Protein AF-A0A136KGJ5-F1 (afdb_monomer_lite)

Structure (mmCIF, N/CA/C/O backbone):
data_AF-A0A136KGJ5-F1
#
_entry.id   AF-A0A136KGJ5-F1
#
loop_
_atom_site.group_PDB
_atom_site.id
_atom_site.type_symbol
_atom_site.label_atom_id
_atom_site.label_alt_id
_atom_site.label_comp_id
_atom_site.label_asym_id
_atom_site.label_entity_id
_atom_site.label_seq_id
_atom_site.pdbx_PDB_ins_code
_atom_site.Cartn_x
_atom_site.Cartn_y
_atom_site.Cartn_z
_atom_site.occupancy
_atom_site.B_iso_or_equiv
_atom_site.auth_seq_id
_atom_site.auth_comp_id
_atom_site.auth_asym_id
_atom_site.auth_atom_id
_atom_site.pdbx_PDB_model_num
ATOM 1 N N . MET A 1 1 ? 16.996 6.791 -76.474 1.00 52.16 1 MET A N 1
ATOM 2 C CA . MET A 1 1 ? 16.971 6.514 -75.017 1.00 5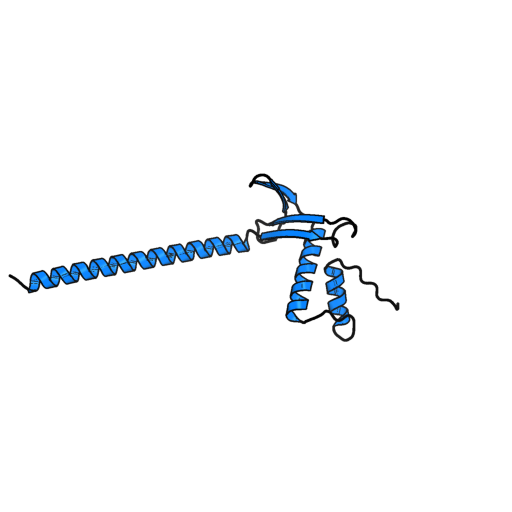2.16 1 MET A CA 1
ATOM 3 C C . MET A 1 1 ? 15.937 5.432 -74.742 1.00 52.16 1 MET A C 1
ATOM 5 O O . MET A 1 1 ? 14.771 5.644 -75.046 1.00 52.16 1 MET A O 1
ATOM 9 N N . ASN A 1 2 ? 16.356 4.265 -74.242 1.00 53.81 2 ASN A N 1
ATOM 10 C CA . ASN A 1 2 ? 15.471 3.115 -74.016 1.00 53.81 2 ASN A CA 1
ATOM 11 C C . ASN A 1 2 ? 14.586 3.347 -72.781 1.00 53.81 2 ASN A C 1
ATOM 13 O O . ASN A 1 2 ? 14.983 3.049 -71.654 1.00 53.81 2 ASN A O 1
ATOM 17 N N . GLN A 1 3 ? 13.381 3.881 -72.996 1.00 57.44 3 GLN A N 1
ATOM 18 C CA . GLN A 1 3 ? 12.414 4.195 -71.935 1.00 57.44 3 GLN A CA 1
ATOM 19 C C . GLN A 1 3 ? 12.082 2.978 -71.047 1.00 57.44 3 GLN A C 1
ATOM 21 O O . GLN A 1 3 ? 11.878 3.133 -69.845 1.00 57.44 3 GLN A O 1
ATOM 26 N N . GLY A 1 4 ? 12.136 1.755 -71.591 1.00 57.19 4 GLY A N 1
ATOM 27 C CA . GLY A 1 4 ? 11.918 0.520 -70.827 1.00 57.19 4 GLY A CA 1
ATOM 28 C C . GLY A 1 4 ? 13.009 0.184 -69.799 1.00 57.19 4 GLY A C 1
ATOM 29 O O . GLY A 1 4 ? 12.727 -0.501 -68.818 1.00 57.19 4 GLY A O 1
ATOM 30 N N . LEU A 1 5 ? 14.240 0.674 -69.980 1.00 61.28 5 LEU A N 1
ATOM 31 C CA . LEU A 1 5 ? 15.351 0.421 -69.051 1.00 61.28 5 LEU A CA 1
ATOM 32 C C . LEU A 1 5 ? 15.316 1.399 -67.865 1.00 61.28 5 LEU A C 1
ATOM 34 O O . LEU A 1 5 ? 15.566 1.008 -66.727 1.00 61.28 5 LEU A O 1
ATOM 38 N N . VAL A 1 6 ? 14.900 2.643 -68.126 1.00 64.06 6 VAL A N 1
ATOM 39 C CA . VAL A 1 6 ? 14.666 3.675 -67.103 1.00 64.06 6 VAL A CA 1
ATOM 40 C C . VAL A 1 6 ? 13.493 3.289 -66.199 1.00 64.06 6 VAL A C 1
ATOM 42 O O . VAL A 1 6 ? 13.606 3.374 -64.978 1.00 64.06 6 VAL A O 1
ATOM 45 N N . LEU A 1 7 ? 12.397 2.781 -66.777 1.00 69.44 7 LEU A N 1
ATOM 46 C CA . LEU A 1 7 ? 11.211 2.383 -66.014 1.00 69.44 7 LEU A CA 1
ATOM 47 C C . LEU A 1 7 ? 11.510 1.225 -65.047 1.00 69.44 7 LEU A C 1
ATOM 49 O O . LEU A 1 7 ? 11.147 1.298 -63.878 1.00 69.44 7 LEU A O 1
ATOM 53 N N . ARG A 1 8 ? 12.248 0.200 -65.501 1.00 66.81 8 ARG A N 1
ATOM 54 C CA . ARG A 1 8 ? 12.656 -0.940 -64.657 1.00 66.81 8 ARG A CA 1
ATOM 55 C C . ARG A 1 8 ? 13.591 -0.526 -63.517 1.00 66.81 8 ARG A C 1
ATOM 57 O O . ARG A 1 8 ? 13.451 -1.041 -62.411 1.00 66.81 8 ARG A O 1
ATOM 64 N N . GLY A 1 9 ? 14.503 0.418 -63.766 1.00 68.31 9 GLY A N 1
ATOM 65 C CA . GLY A 1 9 ? 15.379 0.972 -62.729 1.00 68.31 9 GLY A CA 1
ATOM 66 C C . GLY A 1 9 ? 14.599 1.693 -61.627 1.00 68.31 9 GLY A C 1
ATOM 67 O O . GLY A 1 9 ? 14.832 1.449 -60.444 1.00 68.31 9 GLY A O 1
ATOM 68 N N . ILE A 1 10 ? 13.609 2.508 -62.004 1.00 73.12 10 ILE A N 1
ATOM 69 C CA . ILE A 1 10 ? 12.748 3.227 -61.052 1.00 73.12 10 ILE A CA 1
ATOM 70 C C . ILE A 1 10 ? 11.915 2.247 -60.210 1.00 73.12 10 ILE A C 1
ATOM 72 O O . ILE A 1 10 ? 11.808 2.424 -58.997 1.00 73.12 10 ILE A O 1
ATOM 76 N N . THR A 1 11 ? 11.374 1.180 -60.809 1.00 73.38 11 THR A N 1
ATOM 77 C CA . THR A 1 11 ? 10.595 0.171 -60.069 1.00 73.38 11 THR A CA 1
ATOM 78 C C . THR A 1 11 ? 11.443 -0.576 -59.037 1.00 73.38 11 THR A C 1
ATOM 80 O O . THR A 1 11 ? 10.986 -0.791 -57.915 1.00 73.38 11 THR A O 1
ATOM 83 N N . PHE A 1 12 ? 12.688 -0.932 -59.372 1.00 76.31 12 PHE A N 1
ATOM 84 C CA . PHE A 1 12 ? 13.604 -1.584 -58.430 1.00 76.31 12 PHE A CA 1
ATOM 85 C C . PHE A 1 12 ? 13.967 -0.682 -57.247 1.00 76.31 12 PHE A C 1
ATOM 87 O O . PHE A 1 12 ? 13.982 -1.147 -56.108 1.00 76.31 12 PHE A O 1
ATOM 94 N N . ILE A 1 13 ? 14.204 0.609 -57.497 1.00 74.00 13 ILE A N 1
ATOM 95 C CA . ILE A 1 13 ? 14.483 1.585 -56.436 1.00 74.00 13 ILE A CA 1
ATOM 96 C C . ILE A 1 13 ? 13.258 1.743 -55.526 1.00 74.00 13 ILE A C 1
ATOM 98 O O . ILE A 1 13 ? 13.397 1.696 -54.306 1.00 74.00 13 ILE A 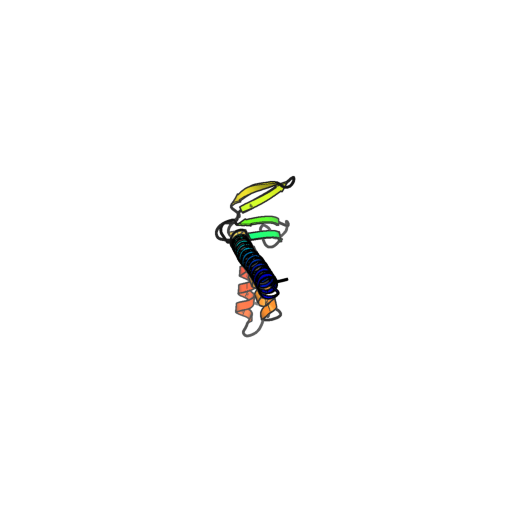O 1
ATOM 102 N N . ALA A 1 14 ? 12.053 1.850 -56.093 1.00 74.00 14 ALA A N 1
ATOM 103 C CA . ALA A 1 14 ? 10.818 1.945 -55.314 1.00 74.00 14 ALA A CA 1
ATOM 104 C C . ALA A 1 14 ? 10.578 0.700 -54.436 1.00 74.00 14 ALA A C 1
ATOM 106 O O . ALA A 1 14 ? 10.225 0.830 -53.264 1.00 74.00 14 ALA A O 1
ATOM 107 N N . LEU A 1 15 ? 10.836 -0.501 -54.966 1.00 77.38 15 LEU A N 1
ATOM 108 C CA . LEU A 1 15 ? 10.767 -1.760 -54.214 1.00 77.38 15 LEU A CA 1
ATOM 109 C C . LEU A 1 15 ? 11.806 -1.828 -53.088 1.00 77.38 15 LEU A C 1
ATOM 111 O O . LEU A 1 15 ? 11.473 -2.240 -51.978 1.00 77.38 15 LEU A O 1
ATOM 115 N N . ALA A 1 16 ? 13.041 -1.393 -53.343 1.00 76.00 16 ALA A N 1
ATOM 116 C CA . ALA A 1 16 ? 14.093 -1.358 -52.329 1.00 76.00 16 ALA A CA 1
ATOM 117 C C . ALA A 1 16 ? 13.756 -0.385 -51.187 1.00 76.00 16 ALA A C 1
ATOM 119 O O . ALA A 1 16 ? 13.938 -0.728 -50.018 1.00 76.00 16 ALA A O 1
ATOM 120 N N . VAL A 1 17 ? 13.202 0.790 -51.509 1.00 75.25 17 VAL A N 1
ATOM 121 C CA . VAL A 1 17 ? 12.740 1.772 -50.514 1.00 75.25 17 VAL A CA 1
ATOM 122 C C . VAL A 1 17 ? 11.574 1.213 -49.699 1.00 75.25 17 VAL A C 1
ATOM 124 O O . VAL A 1 17 ? 11.619 1.261 -48.472 1.00 75.25 17 VAL A O 1
ATOM 127 N N . ALA A 1 18 ? 10.563 0.621 -50.342 1.00 71.56 18 ALA A N 1
ATOM 128 C CA . ALA A 1 18 ? 9.427 0.016 -49.643 1.00 71.56 18 ALA A CA 1
ATOM 129 C C . ALA A 1 18 ? 9.864 -1.134 -48.719 1.00 71.56 18 ALA A C 1
ATOM 131 O O . ALA A 1 18 ? 9.414 -1.217 -47.575 1.00 71.56 18 ALA A O 1
ATOM 132 N N . PHE A 1 19 ? 10.788 -1.984 -49.177 1.00 79.38 19 PHE A N 1
ATOM 133 C CA . PHE A 1 19 ? 11.353 -3.063 -48.369 1.00 79.38 19 PHE A CA 1
ATOM 134 C C . PHE A 1 19 ? 12.149 -2.528 -47.172 1.00 79.38 19 PHE A C 1
ATOM 136 O O . PHE A 1 19 ? 12.001 -3.028 -46.057 1.00 79.38 19 PHE A O 1
ATOM 143 N N . PHE A 1 20 ? 12.958 -1.485 -47.372 1.00 75.62 20 PHE A N 1
ATOM 144 C CA . PHE A 1 20 ? 13.725 -0.849 -46.301 1.00 75.62 20 PHE A CA 1
ATOM 145 C C . PHE A 1 20 ? 12.815 -0.212 -45.241 1.00 75.62 20 PHE A C 1
ATOM 147 O O . PHE A 1 20 ? 12.988 -0.479 -44.051 1.00 75.62 20 PHE A O 1
ATOM 154 N N . VAL A 1 21 ? 11.800 0.550 -45.662 1.00 71.81 21 VAL A N 1
ATOM 155 C CA . VAL A 1 21 ? 10.811 1.170 -44.763 1.00 71.81 21 VAL A CA 1
ATOM 156 C C . VAL A 1 21 ? 10.015 0.106 -44.004 1.00 71.81 21 VAL A C 1
ATOM 158 O O . VAL A 1 21 ? 9.880 0.205 -42.785 1.00 71.81 21 VAL A O 1
ATOM 161 N N . GLY A 1 22 ? 9.556 -0.950 -44.685 1.00 66.00 22 GLY A N 1
ATOM 162 C CA . GLY A 1 22 ? 8.840 -2.062 -44.053 1.00 66.00 22 GLY A CA 1
ATOM 163 C C . GLY A 1 22 ? 9.696 -2.815 -43.030 1.00 66.00 22 GLY A C 1
ATOM 164 O O . GLY A 1 22 ? 9.237 -3.142 -41.934 1.00 66.00 22 GLY A O 1
ATOM 165 N N . ARG A 1 23 ? 10.980 -3.038 -43.332 1.00 67.00 23 ARG A N 1
ATOM 166 C CA . ARG A 1 23 ? 11.916 -3.654 -42.383 1.00 67.00 23 ARG A CA 1
ATOM 167 C C . ARG A 1 23 ? 12.147 -2.752 -41.168 1.00 67.00 23 ARG A C 1
ATOM 169 O O . ARG A 1 23 ? 12.122 -3.238 -40.039 1.00 67.00 23 ARG A O 1
ATOM 176 N N . GLN A 1 24 ? 12.315 -1.448 -41.380 1.00 62.16 24 GLN A N 1
ATOM 177 C CA . GLN A 1 24 ? 12.497 -0.468 -40.309 1.00 62.16 24 GLN A CA 1
ATOM 178 C C . GLN A 1 24 ? 11.257 -0.362 -39.404 1.00 62.16 24 GLN A C 1
ATOM 180 O O . GLN A 1 24 ? 11.403 -0.287 -38.184 1.00 62.16 24 GLN A O 1
ATOM 185 N N . SER A 1 25 ? 10.041 -0.420 -39.959 1.00 60.31 25 SER A N 1
ATOM 186 C CA . SER A 1 25 ? 8.808 -0.419 -39.161 1.00 60.31 25 SER A CA 1
ATOM 187 C C . SER A 1 25 ? 8.651 -1.688 -38.324 1.00 60.31 25 SER A C 1
ATOM 189 O O . SER A 1 25 ? 8.239 -1.610 -37.168 1.00 60.31 25 SER A O 1
ATOM 191 N N . VAL A 1 26 ? 9.027 -2.852 -38.867 1.00 61.84 26 VAL A N 1
ATOM 192 C CA . VAL A 1 26 ? 8.999 -4.117 -38.119 1.00 61.84 26 VAL A CA 1
ATOM 193 C C . VAL A 1 26 ? 9.999 -4.082 -36.963 1.00 61.84 26 VAL A C 1
ATOM 195 O O . VAL A 1 26 ? 9.612 -4.397 -35.839 1.00 61.84 26 VAL A O 1
ATOM 198 N N . PHE A 1 27 ? 11.237 -3.628 -37.189 1.00 58.62 27 PHE A N 1
ATOM 199 C CA . PHE A 1 27 ? 12.226 -3.482 -36.113 1.00 58.62 27 PHE A CA 1
ATOM 200 C C . PHE A 1 27 ? 11.745 -2.548 -35.000 1.00 58.62 27 PHE A C 1
ATOM 202 O O . PHE A 1 27 ? 11.731 -2.963 -33.843 1.00 58.62 27 PHE A O 1
ATOM 209 N N . ARG A 1 28 ? 11.230 -1.359 -35.348 1.00 58.97 28 ARG A N 1
ATOM 210 C CA . ARG A 1 28 ? 10.652 -0.428 -34.362 1.00 58.97 28 ARG A CA 1
ATOM 211 C C . ARG A 1 28 ? 9.490 -1.044 -33.581 1.00 58.97 28 ARG A C 1
ATOM 213 O O . ARG A 1 28 ? 9.369 -0.817 -32.385 1.00 58.97 28 ARG A O 1
ATOM 220 N N . SER A 1 29 ? 8.643 -1.847 -34.229 1.00 61.91 29 SER A N 1
ATOM 221 C CA . SER A 1 29 ? 7.527 -2.518 -33.549 1.00 61.91 29 SER A CA 1
ATOM 222 C C . SER A 1 29 ? 7.982 -3.616 -32.578 1.00 61.91 29 SER A C 1
ATOM 224 O O . SER A 1 29 ? 7.344 -3.832 -31.549 1.00 61.91 29 SER A O 1
ATOM 226 N N . ILE A 1 30 ? 9.085 -4.307 -32.887 1.00 62.88 30 ILE A N 1
ATOM 227 C CA . ILE A 1 30 ? 9.672 -5.345 -32.029 1.00 62.88 30 ILE A CA 1
ATOM 228 C C . ILE A 1 30 ? 10.373 -4.706 -30.828 1.00 62.88 30 ILE A C 1
ATOM 230 O O . ILE A 1 30 ? 10.204 -5.194 -29.713 1.00 62.88 30 ILE A O 1
ATOM 234 N N . GLU A 1 31 ? 11.120 -3.623 -31.043 1.00 59.12 31 GLU A N 1
ATOM 235 C CA . GLU A 1 31 ? 11.740 -2.827 -29.975 1.00 59.12 31 GLU A CA 1
ATOM 236 C C . GLU A 1 31 ? 10.675 -2.268 -29.031 1.00 59.12 31 GLU A C 1
ATOM 238 O O . GLU A 1 31 ? 10.700 -2.576 -27.846 1.00 59.12 31 GLU A O 1
ATOM 243 N N . TYR A 1 32 ? 9.641 -1.612 -29.566 1.00 61.72 32 TYR A N 1
ATOM 244 C CA . TYR A 1 32 ? 8.533 -1.090 -28.764 1.00 61.72 32 TYR A CA 1
ATOM 245 C C . TYR A 1 32 ? 7.841 -2.168 -27.912 1.00 61.72 32 TYR A C 1
ATOM 247 O O . TYR A 1 32 ? 7.556 -1.955 -26.735 1.00 61.72 32 TYR A O 1
ATOM 255 N N . LYS A 1 33 ? 7.595 -3.361 -28.474 1.00 64.25 33 LYS A N 1
ATOM 256 C CA . LYS A 1 33 ? 7.004 -4.486 -27.727 1.00 64.25 33 LYS A CA 1
ATOM 257 C C . LYS A 1 33 ? 7.946 -5.055 -26.664 1.00 64.25 33 LYS A C 1
ATOM 259 O O . LYS A 1 33 ? 7.473 -5.504 -25.622 1.00 64.25 33 LYS A O 1
ATOM 264 N N . ARG A 1 34 ? 9.258 -5.077 -26.915 1.00 58.22 34 ARG A N 1
ATOM 265 C CA . ARG A 1 34 ? 10.262 -5.491 -25.923 1.00 58.22 34 ARG A CA 1
ATOM 266 C C . ARG A 1 34 ? 10.345 -4.494 -24.777 1.00 58.22 34 ARG A C 1
ATOM 268 O O . ARG A 1 34 ? 10.346 -4.923 -23.629 1.00 58.22 34 ARG A O 1
ATOM 275 N N . ASP A 1 35 ? 10.336 -3.205 -25.082 1.00 68.75 35 ASP A N 1
ATOM 276 C CA . ASP A 1 35 ? 10.370 -2.140 -24.083 1.00 68.75 35 ASP A CA 1
ATOM 277 C C . ASP A 1 35 ? 9.103 -2.154 -23.229 1.00 68.75 35 ASP A C 1
ATOM 279 O O . ASP A 1 35 ? 9.191 -2.118 -22.004 1.00 68.75 35 ASP A O 1
ATOM 283 N N . GLN A 1 36 ? 7.930 -2.340 -23.844 1.00 66.69 36 GLN A N 1
ATOM 284 C CA . GLN A 1 36 ? 6.687 -2.548 -23.099 1.00 66.69 36 GLN A CA 1
ATOM 285 C C . GLN A 1 36 ? 6.754 -3.774 -22.192 1.00 66.69 36 GLN A C 1
ATOM 287 O O . GLN A 1 36 ? 6.388 -3.679 -21.028 1.00 66.69 36 GLN A O 1
ATOM 292 N N . ARG A 1 37 ? 7.248 -4.915 -22.684 1.00 64.31 37 ARG A N 1
ATOM 293 C CA . ARG A 1 37 ? 7.354 -6.132 -21.868 1.00 64.31 37 ARG A CA 1
ATOM 294 C C . ARG A 1 37 ? 8.311 -5.950 -20.688 1.00 64.31 37 ARG A C 1
ATOM 296 O O . ARG A 1 37 ? 8.019 -6.438 -19.603 1.00 64.31 37 ARG A O 1
ATOM 303 N N . SER A 1 38 ? 9.418 -5.240 -20.894 1.00 67.75 38 SER A N 1
ATOM 304 C CA . SER A 1 38 ? 10.377 -4.902 -19.838 1.00 67.75 38 SER A CA 1
ATOM 305 C C . SER A 1 38 ? 9.777 -3.940 -18.813 1.00 67.75 38 SER A C 1
ATOM 307 O O . SER A 1 38 ? 9.986 -4.132 -17.621 1.00 67.75 38 SER A O 1
ATOM 309 N N . LEU A 1 39 ? 8.985 -2.956 -19.249 1.00 70.38 39 LEU A N 1
ATOM 310 C CA . LEU A 1 39 ? 8.263 -2.039 -18.363 1.00 70.38 39 LEU A CA 1
ATOM 311 C C . LEU A 1 39 ? 7.163 -2.748 -17.572 1.00 70.38 39 LEU A C 1
ATOM 313 O O . LEU A 1 39 ? 7.029 -2.508 -16.379 1.00 70.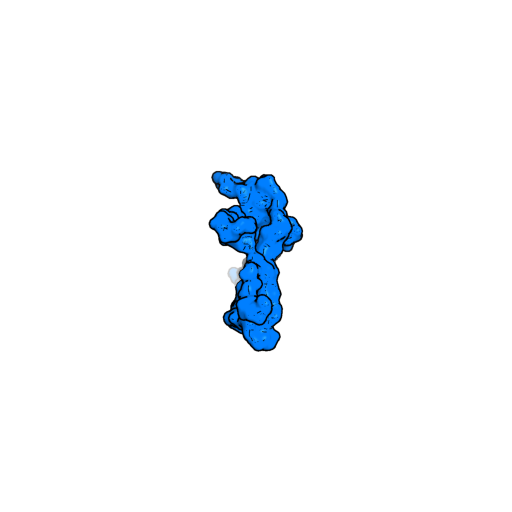38 39 LEU A O 1
ATOM 317 N N . THR A 1 40 ? 6.401 -3.640 -18.205 1.00 71.62 40 THR A N 1
ATOM 318 C CA . THR A 1 40 ? 5.406 -4.473 -17.521 1.00 71.62 40 THR A CA 1
ATOM 319 C C . THR A 1 40 ? 6.080 -5.356 -16.481 1.00 71.62 40 THR A C 1
ATOM 321 O O . THR A 1 40 ? 5.685 -5.321 -15.325 1.00 71.62 40 THR A O 1
ATOM 324 N N . TYR A 1 41 ? 7.155 -6.058 -16.850 1.00 70.56 41 TYR A N 1
ATOM 325 C CA . TYR A 1 41 ? 7.928 -6.865 -15.907 1.00 70.56 41 TYR A CA 1
ATOM 326 C C . TYR A 1 41 ? 8.474 -6.021 -14.750 1.00 70.56 41 TYR A C 1
ATOM 328 O O . TYR A 1 41 ? 8.378 -6.431 -13.597 1.00 70.56 41 TYR A O 1
ATOM 336 N N . TYR A 1 42 ? 9.005 -4.830 -15.037 1.00 71.56 42 TYR A N 1
ATOM 337 C CA . TYR A 1 42 ? 9.499 -3.920 -14.011 1.00 71.56 42 TYR A CA 1
ATOM 338 C C . TYR A 1 42 ? 8.378 -3.477 -13.066 1.00 71.56 42 TYR A C 1
ATOM 340 O O . TYR A 1 42 ? 8.532 -3.592 -11.859 1.00 71.56 42 TYR A O 1
ATOM 348 N N . ASN A 1 43 ? 7.231 -3.059 -13.597 1.00 72.81 43 ASN A N 1
ATOM 349 C CA . ASN A 1 43 ? 6.089 -2.612 -12.798 1.00 72.81 43 ASN A CA 1
ATOM 350 C C . ASN A 1 43 ? 5.430 -3.744 -11.999 1.00 72.81 43 ASN A C 1
ATOM 352 O O . ASN A 1 43 ? 4.872 -3.493 -10.938 1.00 72.81 43 ASN A O 1
ATOM 356 N N . GLU A 1 44 ? 5.469 -4.976 -12.504 1.00 78.62 44 GLU A N 1
ATOM 357 C CA . GLU A 1 44 ? 4.927 -6.148 -11.811 1.00 78.62 44 GLU A CA 1
ATOM 358 C C . GLU A 1 44 ? 5.887 -6.684 -10.743 1.00 78.62 44 GLU A C 1
ATOM 360 O O . GLU A 1 44 ? 5.440 -7.255 -9.754 1.00 78.62 44 GLU A O 1
ATOM 365 N N . THR A 1 45 ? 7.197 -6.501 -10.926 1.00 80.50 45 THR A N 1
ATOM 366 C CA . THR A 1 45 ? 8.228 -7.081 -10.051 1.00 80.50 45 THR A CA 1
ATOM 367 C C . THR A 1 45 ? 8.716 -6.092 -8.996 1.00 80.50 45 THR A C 1
ATOM 369 O O . THR A 1 45 ? 8.921 -6.474 -7.845 1.00 80.50 45 THR A O 1
ATOM 372 N N . PHE A 1 46 ? 8.889 -4.824 -9.377 1.00 86.00 46 PHE A N 1
ATOM 373 C CA . PHE A 1 46 ? 9.390 -3.757 -8.519 1.00 86.00 46 PHE A CA 1
ATOM 374 C C . PHE A 1 46 ? 8.235 -2.892 -8.027 1.00 86.00 46 PHE A C 1
ATOM 376 O O . PHE A 1 46 ? 7.763 -1.988 -8.717 1.00 86.00 46 PHE A O 1
ATOM 383 N N . LEU A 1 47 ? 7.790 -3.168 -6.804 1.00 90.19 47 LEU A N 1
ATOM 384 C CA . LEU A 1 47 ? 6.715 -2.424 -6.157 1.00 90.19 47 LEU A CA 1
ATOM 385 C C . LEU A 1 47 ? 7.291 -1.477 -5.105 1.00 90.19 47 LEU A C 1
ATOM 387 O O . LEU A 1 47 ? 8.212 -1.831 -4.372 1.00 90.19 47 LEU A O 1
ATOM 391 N N . ARG A 1 48 ? 6.712 -0.278 -4.999 1.00 90.69 48 ARG A N 1
ATOM 392 C CA . ARG A 1 48 ? 7.082 0.735 -4.002 1.00 90.69 48 ARG A CA 1
ATOM 393 C C . ARG A 1 48 ? 5.848 1.179 -3.224 1.00 90.69 48 ARG A C 1
ATOM 395 O O . ARG A 1 48 ? 4.820 1.495 -3.817 1.00 90.69 48 ARG A O 1
ATOM 402 N N . LYS A 1 49 ? 5.975 1.263 -1.901 1.00 91.25 49 LYS A N 1
ATOM 403 C CA . LYS A 1 49 ? 5.012 1.894 -0.989 1.00 91.25 49 LYS A CA 1
ATOM 404 C C . LYS A 1 49 ? 5.760 2.910 -0.140 1.00 91.25 49 LYS A C 1
ATOM 406 O O . LYS A 1 49 ? 6.748 2.568 0.496 1.00 91.25 49 LYS A O 1
ATOM 411 N N . GLN A 1 50 ? 5.308 4.154 -0.119 1.00 92.12 50 GLN A N 1
ATOM 412 C CA . GLN A 1 50 ? 5.931 5.191 0.698 1.00 92.12 50 GLN A CA 1
ATOM 413 C C . GLN A 1 50 ? 4.881 6.100 1.308 1.00 92.12 50 GLN A C 1
ATOM 415 O O . GLN A 1 50 ? 3.857 6.371 0.678 1.00 92.12 50 GLN A O 1
ATOM 420 N N . GLY A 1 51 ? 5.154 6.596 2.506 1.00 92.25 51 GLY A N 1
ATOM 421 C CA . GLY A 1 51 ? 4.268 7.536 3.164 1.00 92.25 51 GLY A CA 1
ATOM 422 C C . GLY A 1 51 ? 4.455 7.565 4.667 1.00 92.25 51 GLY A C 1
ATOM 423 O O . GLY A 1 51 ? 5.492 7.182 5.206 1.00 92.25 51 GLY A O 1
ATOM 424 N N . VAL A 1 52 ? 3.410 8.044 5.330 1.00 91.56 52 VAL A N 1
ATOM 425 C CA . VAL A 1 52 ? 3.353 8.201 6.779 1.00 91.56 52 VAL A CA 1
ATOM 426 C C . VAL A 1 52 ? 2.044 7.606 7.272 1.00 91.56 52 VAL A C 1
ATOM 428 O O . VAL A 1 52 ? 1.005 7.802 6.642 1.00 91.56 52 VAL A O 1
ATOM 431 N N . THR A 1 53 ? 2.070 6.872 8.381 1.00 89.75 53 THR A N 1
ATOM 432 C CA . THR A 1 53 ? 0.856 6.325 8.998 1.00 89.75 53 THR A CA 1
ATOM 433 C C . THR A 1 53 ? 0.898 6.421 10.518 1.00 89.75 53 THR A C 1
ATOM 435 O O . THR A 1 53 ? 1.949 6.260 11.128 1.00 89.75 53 THR A O 1
ATOM 438 N N . LEU A 1 54 ? -0.259 6.672 11.132 1.00 90.12 54 LEU A N 1
ATOM 439 C CA . LEU A 1 54 ? -0.478 6.532 12.578 1.00 90.12 54 LEU A CA 1
ATOM 440 C C . LEU A 1 54 ? -1.125 5.187 12.934 1.00 90.12 54 LEU A C 1
ATOM 442 O O .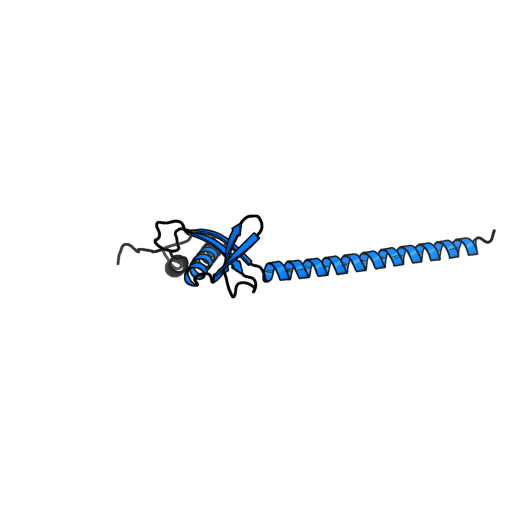 LEU A 1 54 ? -1.215 4.840 14.102 1.00 90.12 54 LEU A O 1
ATOM 446 N N . LEU A 1 55 ? -1.585 4.420 11.942 1.00 88.19 55 LEU A N 1
ATOM 447 C CA . LEU A 1 55 ? -2.290 3.150 12.158 1.00 88.19 55 LEU A CA 1
ATOM 448 C C . LEU A 1 55 ? -1.341 1.998 12.523 1.00 88.19 55 LEU A C 1
ATOM 450 O O . LEU A 1 55 ? -1.783 0.901 12.852 1.00 88.19 55 LEU A O 1
ATOM 454 N N . TYR A 1 56 ? -0.034 2.248 12.468 1.00 88.12 56 TYR A N 1
ATOM 455 C CA . TYR A 1 56 ? 1.011 1.304 12.822 1.00 88.12 56 TYR A CA 1
ATOM 456 C C . TYR A 1 56 ? 1.810 1.824 14.024 1.00 88.12 56 TYR A C 1
ATOM 458 O O . TYR A 1 56 ? 2.124 3.009 14.098 1.00 88.12 56 TYR A O 1
ATOM 466 N N . GLY A 1 57 ? 2.156 0.933 14.958 1.00 84.81 57 GLY A N 1
ATOM 467 C CA . GLY A 1 57 ? 2.869 1.289 16.186 1.00 84.81 57 GLY A CA 1
ATOM 468 C C . GLY A 1 57 ? 1.938 1.661 17.344 1.00 84.81 57 GLY A C 1
ATOM 469 O O . GLY A 1 57 ? 1.037 0.897 17.687 1.00 84.81 57 GLY A O 1
ATOM 470 N N . ASP A 1 58 ? 2.198 2.801 17.985 1.00 85.38 58 ASP A N 1
ATOM 471 C CA . ASP A 1 58 ? 1.544 3.246 19.228 1.00 85.38 58 ASP A CA 1
ATOM 472 C C . ASP A 1 58 ? 0.287 4.112 19.009 1.00 85.38 58 ASP A C 1
ATOM 474 O O . ASP A 1 58 ? -0.344 4.542 19.979 1.00 85.38 58 ASP A O 1
ATOM 478 N N . GLY A 1 59 ? -0.072 4.398 17.754 1.00 84.38 59 GLY A N 1
ATOM 479 C CA . GLY A 1 59 ? -1.203 5.264 17.412 1.00 84.38 59 GLY A CA 1
ATOM 480 C C . GLY A 1 59 ? -0.971 6.758 17.661 1.00 84.38 59 GLY A C 1
ATOM 481 O O . GLY A 1 59 ? -1.886 7.554 17.456 1.00 84.38 59 GLY A O 1
ATOM 482 N N . LYS A 1 60 ? 0.216 7.156 18.133 1.00 87.88 60 LYS A N 1
ATOM 483 C CA . LYS A 1 60 ? 0.541 8.529 18.560 1.00 87.88 60 LYS A CA 1
ATOM 484 C C . LYS A 1 60 ? 1.720 9.111 17.794 1.00 87.88 60 LYS A C 1
ATOM 486 O O . LYS A 1 60 ? 1.730 10.305 17.504 1.00 87.88 60 LYS A O 1
ATOM 491 N N . THR A 1 61 ? 2.696 8.275 17.472 1.00 90.88 61 THR A N 1
ATOM 492 C CA . THR A 1 61 ? 3.913 8.644 16.764 1.00 90.88 61 THR A CA 1
ATOM 493 C C . THR A 1 61 ? 3.767 8.272 15.289 1.00 90.88 61 THR A C 1
ATOM 495 O O . THR A 1 61 ? 3.603 7.090 14.984 1.00 90.88 61 THR A O 1
ATOM 498 N N . PRO A 1 62 ? 3.823 9.238 14.351 1.00 91.69 62 PRO A N 1
ATOM 499 C CA . PRO A 1 62 ? 3.756 8.920 12.932 1.00 91.69 62 PRO A CA 1
ATOM 500 C C . PRO A 1 62 ? 4.913 8.010 12.512 1.00 91.69 62 PRO A C 1
ATOM 502 O O . PRO A 1 62 ? 6.080 8.317 12.759 1.00 91.69 62 PRO A O 1
ATOM 505 N N . TYR A 1 63 ? 4.587 6.910 11.842 1.00 91.50 63 TYR A N 1
ATOM 506 C CA . TYR A 1 63 ? 5.561 6.012 11.245 1.00 91.50 63 TYR A CA 1
ATOM 507 C C . TYR A 1 63 ? 5.799 6.399 9.788 1.00 91.50 63 TYR A C 1
ATOM 509 O O . TYR A 1 63 ? 4.912 6.237 8.947 1.00 91.50 63 TYR A O 1
ATOM 517 N N . ASN A 1 64 ? 6.995 6.906 9.492 1.00 92.50 64 ASN A N 1
ATOM 518 C CA . ASN A 1 64 ? 7.443 7.143 8.123 1.00 92.50 64 ASN A CA 1
ATOM 519 C C . ASN A 1 64 ? 7.958 5.826 7.542 1.00 92.50 64 ASN A C 1
ATOM 521 O O . ASN A 1 64 ? 8.858 5.215 8.116 1.00 92.50 64 ASN A O 1
ATOM 525 N N . TYR A 1 65 ? 7.418 5.404 6.404 1.00 92.19 65 TYR A N 1
ATOM 526 C CA . TYR A 1 65 ? 7.838 4.183 5.730 1.00 92.19 65 TYR A CA 1
ATOM 527 C C . TYR A 1 65 ? 8.235 4.457 4.281 1.00 92.19 65 TYR A C 1
ATOM 529 O O . TYR A 1 65 ? 7.594 5.229 3.565 1.00 92.19 65 TYR A O 1
ATOM 537 N N . CYS A 1 66 ? 9.283 3.767 3.842 1.00 93.88 66 CYS A N 1
ATOM 538 C CA . CYS A 1 66 ? 9.666 3.628 2.445 1.00 93.88 66 CYS A CA 1
ATOM 539 C C . CYS A 1 66 ? 9.962 2.147 2.214 1.00 93.88 66 CYS A C 1
ATOM 541 O O . CYS A 1 66 ? 10.944 1.610 2.725 1.00 93.88 66 CYS A O 1
ATOM 543 N N . LEU A 1 67 ? 9.050 1.475 1.519 1.00 94.56 67 LEU A N 1
ATOM 544 C CA . LEU A 1 67 ? 9.020 0.030 1.359 1.00 94.56 67 LEU A CA 1
ATOM 545 C C . LEU A 1 67 ? 9.146 -0.338 -0.108 1.00 94.56 67 LEU A C 1
ATOM 547 O O . LEU A 1 67 ? 8.468 0.237 -0.964 1.00 94.56 67 LEU A O 1
ATOM 551 N N . TRP A 1 68 ? 10.013 -1.299 -0.383 1.00 94.00 68 TRP A N 1
ATOM 552 C CA . TRP A 1 68 ? 10.281 -1.780 -1.728 1.00 94.00 68 TRP A CA 1
ATOM 553 C C . TRP A 1 68 ? 10.156 -3.295 -1.754 1.00 94.00 68 TRP A C 1
ATOM 555 O O . TRP A 1 68 ? 10.641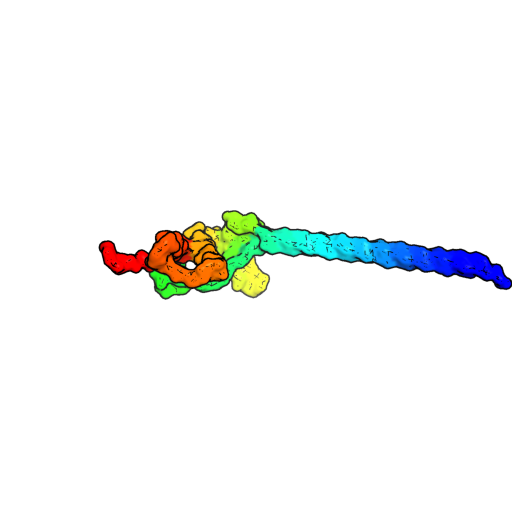 -3.984 -0.858 1.00 94.00 68 TRP A O 1
ATOM 565 N N . SER A 1 69 ? 9.526 -3.811 -2.798 1.00 93.69 69 SER A N 1
ATOM 566 C CA . SER A 1 69 ? 9.532 -5.228 -3.134 1.00 93.69 69 SER A CA 1
ATOM 567 C C . SER A 1 69 ? 10.178 -5.403 -4.499 1.00 93.69 69 SER A C 1
ATOM 569 O O . SER A 1 69 ? 9.962 -4.594 -5.397 1.00 93.69 69 SER A O 1
ATOM 571 N N . MET A 1 70 ? 10.994 -6.445 -4.632 1.00 91.06 70 MET A N 1
ATOM 572 C CA . MET A 1 70 ? 11.712 -6.804 -5.863 1.00 91.06 70 MET A CA 1
ATOM 573 C C . MET A 1 70 ? 11.250 -8.164 -6.409 1.00 91.06 70 MET A C 1
ATOM 575 O O . MET A 1 70 ? 11.903 -8.743 -7.274 1.00 91.06 70 MET A O 1
ATOM 579 N N . ASP A 1 71 ? 10.163 -8.708 -5.863 1.00 90.25 71 ASP A N 1
ATOM 580 C CA . ASP A 1 71 ? 9.633 -10.037 -6.171 1.00 90.25 71 ASP A CA 1
ATOM 581 C C . ASP A 1 71 ? 8.108 -10.036 -6.379 1.00 90.25 71 ASP A C 1
ATOM 583 O O . ASP A 1 71 ? 7.450 -11.073 -6.245 1.00 90.25 71 ASP A O 1
ATOM 587 N N . GLY A 1 72 ? 7.552 -8.874 -6.733 1.00 88.56 72 GLY A N 1
ATOM 588 C CA . GLY A 1 72 ? 6.124 -8.694 -6.993 1.00 88.56 72 GLY A CA 1
ATOM 589 C C . GLY A 1 72 ? 5.259 -8.710 -5.735 1.00 88.56 72 GLY A C 1
ATOM 590 O O . GLY A 1 72 ? 4.118 -9.161 -5.769 1.00 88.56 72 GLY A O 1
ATOM 591 N N . GLY A 1 73 ? 5.799 -8.228 -4.616 1.00 90.38 73 GLY A N 1
ATOM 592 C CA . GLY A 1 73 ? 5.082 -8.049 -3.355 1.00 90.38 73 GLY A CA 1
ATOM 593 C C . GLY A 1 73 ? 5.135 -9.244 -2.410 1.00 90.38 73 GLY A C 1
ATOM 594 O O . GLY A 1 73 ? 4.432 -9.217 -1.403 1.00 90.38 73 GLY A O 1
ATOM 595 N N . LYS A 1 74 ? 5.940 -10.278 -2.696 1.00 91.12 74 LYS A N 1
ATOM 596 C CA . LYS A 1 74 ? 6.078 -11.439 -1.799 1.00 91.12 74 LYS A CA 1
ATOM 597 C C . LYS A 1 74 ? 6.914 -11.089 -0.574 1.00 91.12 74 LYS A C 1
ATOM 599 O O . LYS A 1 74 ? 6.557 -11.481 0.531 1.00 91.12 74 LYS A O 1
ATOM 604 N N . THR A 1 75 ? 7.983 -10.326 -0.778 1.00 94.44 75 THR A N 1
ATOM 605 C CA . THR A 1 75 ? 8.863 -9.824 0.275 1.00 94.44 75 THR A CA 1
ATOM 606 C C . THR A 1 75 ? 8.973 -8.314 0.157 1.00 94.44 75 THR A C 1
ATOM 608 O O . THR A 1 75 ? 9.153 -7.768 -0.936 1.00 94.44 75 THR A O 1
ATOM 611 N N . TRP A 1 76 ? 8.885 -7.634 1.296 1.00 96.50 76 TRP A N 1
ATOM 612 C CA . TRP A 1 76 ? 9.005 -6.185 1.390 1.00 96.50 76 TRP A CA 1
ATOM 613 C C . TRP A 1 76 ? 10.192 -5.811 2.266 1.00 96.50 76 TRP A C 1
ATOM 615 O O . TRP A 1 76 ? 10.437 -6.426 3.300 1.00 96.50 76 TRP A O 1
ATOM 625 N N . TYR A 1 77 ? 10.906 -4.769 1.863 1.00 96.00 77 TYR A N 1
ATOM 626 C CA . TYR A 1 77 ? 12.080 -4.261 2.558 1.00 96.00 77 TYR A CA 1
ATOM 627 C C . TYR A 1 77 ? 11.890 -2.800 2.919 1.00 96.00 77 TYR A C 1
ATOM 629 O O . TYR A 1 77 ? 11.422 -2.017 2.095 1.00 96.00 77 TYR A O 1
ATOM 637 N N . GLU A 1 78 ? 12.307 -2.426 4.124 1.00 95.38 78 GLU A N 1
ATOM 638 C CA . GLU A 1 78 ? 12.495 -1.027 4.486 1.00 95.38 78 GLU A CA 1
ATOM 639 C C . GLU A 1 78 ? 13.769 -0.500 3.843 1.00 95.38 78 GLU A C 1
ATOM 641 O O . GLU A 1 78 ? 14.841 -1.104 3.953 1.00 95.38 78 GLU A O 1
ATOM 646 N N . VAL A 1 79 ? 13.641 0.637 3.172 1.00 94.19 79 VAL A N 1
ATOM 647 C CA . VAL A 1 79 ? 14.713 1.249 2.398 1.00 94.19 79 VAL A CA 1
ATOM 648 C C . VAL A 1 79 ? 14.968 2.660 2.903 1.00 94.19 79 VAL A C 1
ATOM 650 O O . VAL A 1 79 ? 14.039 3.435 3.117 1.00 94.19 79 VAL A O 1
ATOM 653 N N . ASP A 1 80 ? 16.245 2.986 3.064 1.00 90.50 80 ASP A N 1
ATOM 654 C CA . ASP A 1 80 ? 16.722 4.349 3.265 1.00 90.50 80 ASP A CA 1
ATOM 655 C C . ASP A 1 80 ? 17.121 4.932 1.905 1.00 90.50 80 ASP A C 1
ATOM 657 O O . ASP A 1 80 ? 17.907 4.316 1.175 1.00 90.50 80 ASP A O 1
ATOM 661 N N . GLU A 1 81 ? 16.566 6.089 1.554 1.00 81.94 81 GLU A N 1
ATOM 662 C CA . GLU A 1 81 ? 16.900 6.826 0.333 1.00 81.94 81 GLU A CA 1
ATOM 663 C C . GLU A 1 81 ? 17.816 7.989 0.719 1.00 81.94 81 GLU A C 1
ATOM 665 O O . GLU A 1 81 ? 17.393 8.947 1.368 1.00 81.94 81 GLU A O 1
ATOM 670 N N . LYS A 1 82 ? 19.095 7.892 0.345 1.00 80.44 82 LYS A N 1
ATOM 671 C CA . LYS A 1 82 ? 20.099 8.915 0.636 1.00 80.44 82 LYS A CA 1
ATOM 672 C C . LYS A 1 82 ? 21.007 9.131 -0.567 1.00 80.44 82 LYS A C 1
ATOM 674 O O . LYS A 1 82 ? 21.621 8.184 -1.050 1.00 80.44 82 LYS A O 1
ATOM 679 N N . ASP A 1 83 ? 21.133 10.385 -1.000 1.00 77.19 83 ASP A N 1
ATOM 680 C CA . ASP A 1 83 ? 22.038 10.815 -2.077 1.00 77.19 83 ASP A CA 1
ATOM 681 C C . ASP A 1 83 ? 21.867 9.990 -3.374 1.00 77.19 83 ASP A C 1
ATOM 683 O O . ASP A 1 83 ? 22.833 9.430 -3.896 1.00 77.19 83 ASP A O 1
ATOM 687 N N . ASP A 1 84 ? 20.621 9.851 -3.848 1.00 75.31 84 ASP A N 1
ATOM 688 C CA . ASP A 1 84 ? 20.223 9.042 -5.019 1.00 75.31 84 ASP A CA 1
ATOM 689 C C . ASP A 1 84 ? 20.588 7.547 -4.929 1.00 75.31 84 ASP A C 1
ATOM 691 O O . ASP A 1 84 ? 20.586 6.815 -5.924 1.00 75.31 84 ASP A O 1
ATOM 695 N N . LYS A 1 85 ? 20.905 7.063 -3.724 1.00 79.00 85 LYS A N 1
ATOM 696 C CA . LYS A 1 85 ? 21.165 5.654 -3.435 1.00 79.00 85 LYS A CA 1
ATOM 697 C C . LYS A 1 85 ? 20.101 5.103 -2.504 1.00 79.00 85 LYS A C 1
ATOM 699 O O . LYS A 1 85 ? 19.658 5.757 -1.564 1.00 79.00 85 LYS A O 1
ATOM 704 N N . PHE A 1 86 ? 19.766 3.842 -2.742 1.00 83.00 86 PHE A N 1
ATOM 705 C CA . PHE A 1 86 ? 18.843 3.079 -1.919 1.00 83.00 86 PHE A CA 1
ATOM 706 C C . PHE A 1 86 ? 19.625 2.057 -1.113 1.00 83.00 86 PHE A C 1
ATOM 708 O O . PHE A 1 86 ? 20.414 1.284 -1.666 1.00 83.00 86 PHE A O 1
ATOM 715 N N . ARG A 1 87 ? 19.408 2.039 0.199 1.00 90.44 87 ARG A N 1
ATOM 716 C CA . ARG A 1 87 ? 19.963 1.018 1.082 1.00 90.44 87 ARG A CA 1
ATOM 717 C C . ARG A 1 87 ? 18.834 0.244 1.733 1.00 90.44 87 ARG A C 1
ATOM 719 O O . ARG A 1 87 ? 18.043 0.820 2.471 1.00 90.44 87 ARG A O 1
ATOM 726 N N . ILE A 1 88 ? 18.812 -1.068 1.517 1.00 92.88 88 ILE A N 1
ATOM 727 C CA . ILE A 1 88 ? 17.956 -1.970 2.291 1.00 92.88 88 ILE A CA 1
ATOM 728 C C . ILE A 1 88 ? 18.425 -1.923 3.744 1.00 92.88 88 ILE A C 1
ATOM 730 O O . ILE A 1 88 ? 19.583 -2.216 4.044 1.00 92.88 88 ILE A O 1
ATOM 734 N N . ILE A 1 89 ? 17.529 -1.513 4.633 1.00 94.12 89 ILE A N 1
ATOM 735 C CA . ILE A 1 89 ? 17.767 -1.455 6.073 1.00 94.12 89 ILE A CA 1
ATOM 736 C C . ILE A 1 89 ? 17.503 -2.836 6.671 1.00 94.12 89 ILE A C 1
ATOM 738 O O . ILE A 1 89 ? 18.352 -3.384 7.371 1.00 94.12 89 ILE A O 1
ATOM 742 N N . ARG A 1 90 ? 16.314 -3.382 6.397 1.00 95.50 90 ARG A N 1
ATOM 743 C CA . ARG A 1 90 ? 15.814 -4.662 6.915 1.00 95.50 90 ARG A CA 1
ATOM 744 C C . ARG A 1 90 ? 14.595 -5.128 6.122 1.00 95.50 90 ARG A C 1
ATOM 746 O O . ARG A 1 90 ? 14.019 -4.358 5.354 1.00 95.50 90 ARG A O 1
ATOM 753 N N . GLU A 1 91 ? 14.194 -6.374 6.337 1.00 96.62 91 GLU A N 1
ATOM 754 C CA . GLU A 1 91 ? 12.868 -6.850 5.937 1.00 96.62 91 GLU A CA 1
ATOM 755 C C . GLU A 1 91 ? 11.784 -6.085 6.710 1.00 96.62 91 GLU A C 1
ATOM 757 O O . GLU A 1 91 ? 11.960 -5.760 7.889 1.00 96.62 91 GLU A O 1
ATOM 762 N N . ALA A 1 92 ? 10.700 -5.733 6.024 1.00 95.94 92 ALA A N 1
ATOM 763 C CA . ALA A 1 92 ? 9.594 -4.989 6.604 1.00 95.94 92 ALA A CA 1
ATOM 764 C C . ALA A 1 92 ? 8.808 -5.866 7.586 1.00 95.94 92 ALA A C 1
ATOM 766 O O . ALA A 1 92 ? 8.638 -7.063 7.367 1.00 95.94 92 ALA A O 1
ATOM 767 N N . ASP A 1 93 ? 8.286 -5.258 8.652 1.00 94.88 93 ASP A N 1
ATOM 768 C CA . ASP A 1 93 ? 7.428 -5.972 9.598 1.00 94.88 93 ASP A CA 1
ATOM 769 C C . ASP A 1 93 ? 6.153 -6.471 8.879 1.00 94.88 93 ASP A C 1
ATOM 771 O O . ASP A 1 93 ? 5.421 -5.650 8.308 1.00 94.88 93 ASP A O 1
ATOM 775 N N . PRO A 1 94 ? 5.830 -7.780 8.920 1.00 92.56 94 PRO A N 1
ATOM 776 C CA . PRO A 1 94 ? 4.608 -8.315 8.320 1.00 92.56 94 PRO A CA 1
ATOM 777 C C . PRO A 1 94 ? 3.335 -7.609 8.801 1.00 92.56 94 PRO A C 1
ATOM 779 O O . PRO A 1 94 ? 2.382 -7.442 8.038 1.00 92.56 94 PRO A O 1
ATOM 782 N N . LYS A 1 95 ? 3.317 -7.142 10.055 1.00 90.88 95 LYS A N 1
ATOM 783 C CA . LYS A 1 95 ? 2.201 -6.381 10.611 1.00 90.88 95 LYS A CA 1
ATOM 784 C C . LYS A 1 95 ? 2.034 -5.044 9.894 1.00 90.88 95 LYS A C 1
ATOM 786 O O . LYS A 1 95 ? 0.908 -4.712 9.536 1.00 90.88 95 LYS A O 1
ATOM 791 N N . LEU A 1 96 ? 3.121 -4.315 9.625 1.00 91.81 96 LEU A N 1
ATOM 792 C CA . LEU A 1 96 ? 3.070 -3.069 8.851 1.00 91.81 96 LEU A CA 1
ATOM 793 C C . LEU A 1 96 ? 2.487 -3.322 7.459 1.00 91.81 96 LEU A C 1
ATOM 795 O O . LEU A 1 96 ? 1.596 -2.589 7.034 1.00 91.81 96 LEU A O 1
ATOM 799 N N . ILE A 1 97 ? 2.951 -4.373 6.777 1.00 93.38 97 ILE A N 1
ATOM 800 C CA . ILE A 1 97 ? 2.449 -4.739 5.446 1.00 93.38 97 ILE A CA 1
ATOM 801 C C . ILE A 1 97 ? 0.945 -5.002 5.494 1.00 93.38 97 ILE A C 1
ATOM 803 O O . ILE A 1 97 ? 0.201 -4.365 4.751 1.00 93.38 97 ILE A O 1
ATOM 807 N N . SER A 1 98 ? 0.489 -5.836 6.431 1.00 91.00 98 SER A N 1
ATOM 808 C CA . SER A 1 98 ? -0.937 -6.147 6.581 1.00 91.00 98 SER A CA 1
ATOM 809 C C . SER A 1 98 ? -1.792 -4.909 6.880 1.00 91.00 98 SER A C 1
ATOM 811 O O . SER A 1 98 ? -2.866 -4.751 6.305 1.00 91.00 98 SER A O 1
ATOM 813 N N . THR A 1 99 ? -1.295 -3.973 7.701 1.00 90.69 99 THR A N 1
ATOM 814 C CA . THR A 1 99 ? -1.981 -2.703 7.978 1.00 90.69 99 THR A CA 1
ATOM 815 C C . THR A 1 99 ? -2.127 -1.866 6.708 1.00 90.69 99 THR A C 1
ATOM 817 O O . THR A 1 99 ? -3.213 -1.362 6.423 1.00 90.69 99 THR A O 1
ATOM 820 N N . LEU A 1 100 ? -1.060 -1.726 5.916 1.00 91.69 100 LEU A N 1
ATOM 821 C CA . LEU A 1 100 ? -1.097 -0.948 4.674 1.00 91.69 100 LEU A CA 1
ATOM 822 C C . LEU A 1 100 ? -1.992 -1.600 3.612 1.00 91.69 100 LEU A C 1
ATOM 824 O O . LEU A 1 100 ? -2.731 -0.904 2.920 1.00 91.69 1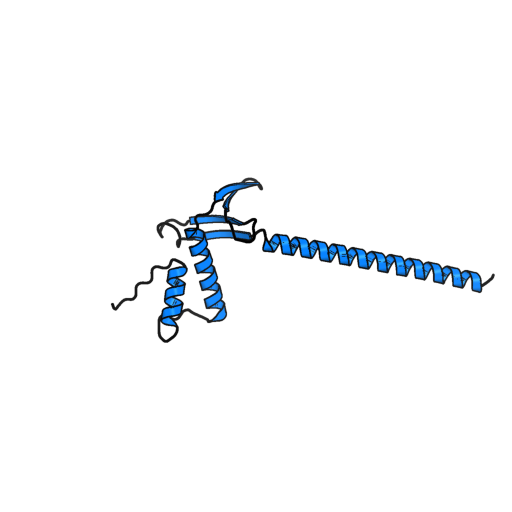00 LEU A O 1
ATOM 828 N N . GLU A 1 101 ? -1.970 -2.926 3.495 1.00 90.94 101 GLU A N 1
ATOM 829 C CA . GLU A 1 101 ? -2.867 -3.671 2.606 1.00 90.94 101 GLU A CA 1
ATOM 830 C C . GLU A 1 101 ? -4.332 -3.547 3.027 1.00 90.94 101 GLU A C 1
ATOM 832 O O . GLU A 1 101 ? -5.208 -3.384 2.172 1.00 90.94 101 GLU A O 1
ATOM 837 N N . GLY A 1 102 ? -4.599 -3.564 4.334 1.00 90.00 102 GLY A N 1
ATOM 838 C CA . GLY A 1 102 ? -5.919 -3.306 4.889 1.00 90.00 102 GLY A CA 1
ATOM 839 C C . GLY A 1 102 ? -6.412 -1.902 4.542 1.00 90.00 102 GLY A C 1
ATOM 840 O O . GLY A 1 102 ? -7.573 -1.742 4.170 1.00 90.00 102 GLY A O 1
ATOM 841 N N . VAL A 1 103 ? -5.553 -0.881 4.599 1.00 89.62 103 VAL A N 1
ATOM 842 C CA . VAL A 1 103 ? -5.905 0.489 4.176 1.00 89.62 103 VAL A CA 1
ATOM 843 C C . VAL A 1 103 ? -6.171 0.560 2.670 1.00 89.62 103 VAL A C 1
ATOM 845 O O . VAL A 1 103 ? -7.172 1.144 2.258 1.00 89.62 103 VAL A O 1
ATOM 848 N N . ASP A 1 104 ? -5.349 -0.076 1.835 1.00 89.38 104 ASP A N 1
ATOM 849 C CA . ASP A 1 104 ? -5.603 -0.137 0.389 1.00 89.38 104 ASP A CA 1
ATOM 850 C C . ASP A 1 104 ? -6.939 -0.831 0.078 1.00 89.38 104 ASP A C 1
ATOM 852 O O . ASP A 1 104 ? -7.678 -0.421 -0.820 1.00 89.38 104 ASP A O 1
ATOM 856 N N . ALA A 1 105 ? -7.267 -1.899 0.811 1.00 89.50 105 ALA A N 1
ATOM 857 C CA . ALA A 1 105 ? -8.543 -2.594 0.686 1.00 89.50 105 ALA A CA 1
ATOM 858 C C . ALA A 1 105 ? -9.719 -1.700 1.101 1.00 89.50 105 ALA A C 1
ATOM 860 O O . ALA A 1 105 ? -10.741 -1.696 0.413 1.00 89.50 105 ALA A O 1
ATOM 861 N N . LEU A 1 106 ? -9.552 -0.908 2.163 1.00 88.69 106 LEU A N 1
ATOM 862 C CA . LEU A 1 106 ? -10.524 0.085 2.614 1.00 88.69 106 LEU A CA 1
ATOM 863 C C . LEU A 1 106 ? -10.794 1.144 1.544 1.00 88.69 106 LEU A C 1
ATOM 865 O O . LEU A 1 106 ? -11.950 1.399 1.213 1.00 88.69 106 LEU A O 1
ATOM 869 N N . ILE A 1 107 ? -9.737 1.708 0.954 1.00 87.81 107 ILE A N 1
ATOM 870 C CA . ILE A 1 107 ? -9.841 2.706 -0.118 1.00 87.81 107 ILE A CA 1
ATOM 871 C C . ILE A 1 107 ? -10.589 2.113 -1.315 1.00 87.81 107 ILE A C 1
ATOM 873 O O . ILE A 1 107 ? -11.609 2.662 -1.729 1.00 87.81 107 ILE A O 1
ATOM 877 N N . ARG A 1 108 ? -10.158 0.943 -1.809 1.00 90.38 108 ARG A N 1
ATOM 878 C CA . ARG A 1 108 ? -10.815 0.258 -2.936 1.00 90.38 108 ARG A CA 1
ATOM 879 C C . ARG A 1 108 ? -12.281 -0.061 -2.657 1.00 90.38 108 ARG A C 1
ATOM 881 O O . ARG A 1 108 ? -13.114 -0.001 -3.561 1.00 90.38 108 ARG A O 1
ATOM 888 N N . HIS A 1 109 ? -12.605 -0.435 -1.421 1.00 87.38 109 HIS A N 1
ATOM 889 C CA . HIS A 1 109 ? -13.985 -0.679 -1.025 1.00 87.38 109 HIS A CA 1
ATOM 890 C C . HIS A 1 109 ? -14.811 0.602 -1.132 1.00 87.38 109 HIS A C 1
ATOM 892 O O . HIS A 1 109 ? -15.869 0.581 -1.758 1.00 87.38 109 HIS A O 1
ATOM 898 N N . VAL A 1 110 ? -14.325 1.709 -0.565 1.00 86.44 110 VAL A N 1
ATOM 899 C CA . VAL A 1 110 ? -15.038 2.992 -0.568 1.00 86.44 110 VAL A CA 1
ATOM 900 C C . VAL A 1 110 ? -15.215 3.532 -1.987 1.00 86.44 110 VAL A C 1
ATOM 902 O O . VAL A 1 110 ? -16.303 3.985 -2.339 1.00 86.44 110 VAL A O 1
ATOM 905 N N . GLU A 1 111 ? -14.196 3.412 -2.837 1.00 90.31 111 GLU A N 1
ATOM 906 C CA . GLU A 1 111 ? -14.277 3.783 -4.256 1.00 90.31 111 GLU A CA 1
ATOM 907 C C . GLU A 1 111 ? -15.369 3.005 -5.001 1.00 90.31 111 GLU A C 1
ATOM 909 O O . GLU A 1 111 ? -16.079 3.561 -5.839 1.00 90.31 111 GLU A O 1
ATOM 914 N N . LYS A 1 112 ? -15.527 1.714 -4.692 1.00 91.31 112 LYS A N 1
ATOM 915 C CA . LYS A 1 112 ? -16.462 0.823 -5.390 1.00 91.31 112 LYS A CA 1
ATOM 916 C C . LYS A 1 112 ? -17.885 0.857 -4.829 1.00 91.31 112 LYS A C 1
ATOM 918 O O . LYS A 1 112 ? -18.844 0.683 -5.579 1.00 91.31 112 LYS A O 1
ATOM 923 N N . HIS A 1 113 ? -18.029 1.003 -3.517 1.00 86.62 113 HIS A N 1
ATOM 924 C CA . HIS A 1 113 ? -19.287 0.782 -2.796 1.00 86.62 113 HIS A CA 1
ATOM 925 C C . HIS A 1 113 ? -19.835 2.035 -2.104 1.00 86.62 113 HIS A C 1
ATOM 927 O O . HIS A 1 113 ? -20.924 1.975 -1.517 1.00 86.62 113 HIS A O 1
ATOM 933 N N . GLY A 1 114 ? -19.118 3.156 -2.208 1.00 85.31 114 GLY A N 1
ATOM 934 C CA . GLY A 1 114 ? -19.439 4.406 -1.536 1.00 85.31 114 GLY A CA 1
ATOM 935 C C . GLY A 1 114 ? -18.993 4.414 -0.070 1.00 85.31 114 GLY A C 1
ATOM 936 O O . GLY A 1 114 ? -18.194 3.578 0.348 1.00 85.31 114 GLY A O 1
ATOM 937 N N . PRO A 1 115 ? -19.494 5.367 0.731 1.00 88.38 115 PRO A N 1
ATOM 938 C CA . PRO A 1 115 ? -19.123 5.495 2.135 1.00 88.38 115 PRO A CA 1
ATOM 939 C C . PRO A 1 115 ? -19.387 4.217 2.937 1.00 88.38 115 PRO A C 1
ATOM 941 O O . PRO A 1 115 ? -20.387 3.528 2.711 1.00 88.38 115 PRO A O 1
ATOM 944 N N . LEU A 1 116 ? -18.518 3.963 3.918 1.00 86.12 116 LEU A N 1
ATOM 945 C CA . LEU A 1 116 ? -18.709 2.895 4.898 1.00 86.12 116 LEU A CA 1
ATOM 946 C C . LEU A 1 116 ? -20.015 3.107 5.660 1.00 86.12 116 LEU A C 1
ATOM 948 O O . LEU A 1 116 ? -20.371 4.231 6.026 1.00 86.12 116 LEU A O 1
ATOM 952 N N . THR A 1 117 ? -20.711 2.017 5.942 1.00 82.81 117 THR A N 1
ATOM 953 C CA . THR A 1 117 ? -21.925 2.009 6.743 1.00 82.81 117 THR A CA 1
ATOM 954 C C . THR A 1 117 ? -21.738 1.096 7.945 1.00 82.81 117 THR A C 1
ATOM 956 O O . THR A 1 117 ? -21.514 -0.101 7.823 1.00 82.81 117 THR A O 1
ATOM 959 N N . LEU A 1 118 ? -21.841 1.676 9.140 1.00 80.31 118 LEU A N 1
ATOM 960 C CA . LEU A 1 118 ? -21.748 0.940 10.405 1.00 80.31 118 LEU A CA 1
ATOM 961 C C . LEU A 1 118 ? -23.118 0.430 10.881 1.00 80.31 118 LEU A C 1
ATOM 963 O O . LEU A 1 118 ? -23.267 0.009 12.024 1.00 80.31 118 LEU A O 1
ATOM 967 N N . THR A 1 119 ? -24.135 0.481 10.017 1.00 80.25 119 THR A N 1
ATOM 968 C CA . THR A 1 119 ? -25.508 0.064 10.316 1.00 80.25 119 THR A CA 1
ATOM 969 C C . THR A 1 119 ? -26.096 -0.768 9.172 1.00 80.25 119 THR A C 1
ATOM 971 O O . THR A 1 119 ? -25.637 -0.736 8.030 1.00 80.25 119 THR A O 1
ATOM 974 N N . GLY A 1 120 ? -27.114 -1.574 9.481 1.00 77.56 120 GLY A N 1
ATOM 975 C CA . GLY A 1 120 ? -27.785 -2.421 8.493 1.00 77.56 120 GLY A CA 1
ATOM 976 C C . GLY A 1 120 ? -26.922 -3.570 7.953 1.00 77.56 120 GLY A C 1
ATOM 977 O O . GLY A 1 120 ? -25.957 -4.007 8.575 1.00 77.56 120 GLY A O 1
ATOM 978 N N . ASN A 1 121 ? -27.287 -4.084 6.776 1.00 82.75 121 ASN A N 1
ATOM 979 C CA . ASN A 1 121 ? -26.787 -5.368 6.260 1.00 82.75 121 ASN A CA 1
ATOM 980 C C . ASN A 1 121 ? -25.288 -5.394 5.911 1.00 82.75 121 ASN A C 1
ATOM 982 O O . ASN A 1 121 ? -24.719 -6.473 5.775 1.00 82.75 121 ASN A O 1
ATOM 986 N N . ARG A 1 122 ? -24.647 -4.230 5.749 1.00 85.31 122 ARG A N 1
ATOM 987 C CA . ARG A 1 122 ? -23.209 -4.118 5.441 1.00 85.31 122 ARG A CA 1
ATOM 988 C C . ARG A 1 122 ? -22.344 -3.809 6.670 1.00 85.31 122 ARG A C 1
ATOM 990 O O . ARG A 1 122 ? -21.130 -3.947 6.582 1.00 85.31 122 ARG A O 1
ATOM 997 N N . ALA A 1 123 ? -22.958 -3.508 7.820 1.00 85.94 123 ALA A N 1
ATOM 998 C CA . ALA A 1 123 ? -22.261 -3.102 9.042 1.00 85.94 123 ALA A CA 1
ATOM 999 C C . ALA A 1 123 ? -21.146 -4.062 9.458 1.00 85.94 123 ALA A C 1
ATOM 1001 O O . ALA A 1 123 ? -20.029 -3.636 9.724 1.00 85.94 123 ALA A O 1
ATOM 1002 N N . ALA A 1 124 ? -21.429 -5.365 9.478 1.00 86.12 124 ALA A N 1
ATOM 1003 C CA . ALA A 1 124 ? -20.450 -6.365 9.894 1.00 86.12 124 ALA A CA 1
ATOM 1004 C C . ALA A 1 124 ? -19.248 -6.455 8.935 1.00 86.12 124 ALA A C 1
ATOM 1006 O O . ALA A 1 124 ? -18.123 -6.678 9.378 1.00 86.12 124 ALA A O 1
ATOM 1007 N N . GLY A 1 125 ? -19.480 -6.272 7.630 1.00 86.38 125 GLY A N 1
ATOM 1008 C CA . GLY A 1 125 ? -18.422 -6.286 6.618 1.00 86.38 125 GLY A CA 1
ATOM 1009 C C . GLY A 1 125 ? -17.523 -5.058 6.720 1.00 86.38 125 GLY A C 1
ATOM 1010 O O . GLY A 1 125 ? -16.304 -5.194 6.766 1.00 86.38 125 GLY A O 1
ATOM 1011 N N . ASP A 1 126 ? -18.127 -3.877 6.833 1.00 87.38 126 ASP A N 1
ATOM 1012 C CA . ASP A 1 126 ? -17.406 -2.604 6.911 1.00 87.38 126 ASP A CA 1
ATOM 1013 C C . ASP A 1 126 ? -16.655 -2.463 8.247 1.00 87.38 126 ASP A C 1
ATOM 1015 O O . ASP A 1 126 ? -15.536 -1.951 8.284 1.00 87.38 126 ASP A O 1
ATOM 1019 N N . LEU A 1 127 ? -17.220 -2.987 9.343 1.00 88.75 127 LEU A N 1
ATOM 1020 C CA . LEU A 1 127 ? -16.558 -3.054 10.649 1.00 88.75 127 LEU A CA 1
ATOM 1021 C C . LEU A 1 127 ? -15.308 -3.936 10.600 1.00 88.75 127 LEU A C 1
ATOM 1023 O O . LEU A 1 127 ? -14.252 -3.540 11.091 1.00 88.75 127 LEU A O 1
ATOM 1027 N N . LYS A 1 128 ? -15.424 -5.120 9.989 1.00 86.62 128 LYS A N 1
ATOM 1028 C CA . LYS A 1 128 ? -14.291 -6.029 9.817 1.00 86.62 128 LYS A CA 1
ATOM 1029 C C . LYS A 1 128 ? -13.202 -5.387 8.961 1.00 86.62 128 LYS A C 1
ATOM 1031 O O . LYS A 1 128 ? -12.037 -5.441 9.325 1.00 86.62 128 LYS A O 1
ATOM 1036 N N . LEU A 1 129 ? -13.590 -4.726 7.872 1.00 87.31 129 LEU A N 1
ATOM 1037 C CA . LEU A 1 129 ? -12.663 -4.023 6.992 1.00 87.31 129 LEU A CA 1
ATOM 1038 C C . LEU A 1 129 ? -11.867 -2.951 7.753 1.00 87.31 129 LEU A C 1
ATOM 1040 O O . LEU A 1 129 ? -10.651 -2.905 7.633 1.00 87.31 129 LEU A O 1
ATOM 1044 N N . LEU A 1 130 ? -12.530 -2.147 8.592 1.00 88.19 130 LEU A N 1
ATOM 1045 C CA . LEU A 1 130 ? -11.865 -1.162 9.453 1.00 88.19 130 LEU A CA 1
ATOM 1046 C C . LEU A 1 130 ? -10.884 -1.810 10.440 1.00 88.19 130 LEU A C 1
ATOM 1048 O O . LEU A 1 130 ? -9.769 -1.317 10.611 1.00 88.19 130 LEU A O 1
ATOM 1052 N N . GLN A 1 131 ? -11.280 -2.909 11.083 1.00 86.81 131 GLN A N 1
ATOM 1053 C CA . GLN A 1 131 ? -10.415 -3.640 12.014 1.00 86.81 131 GLN A CA 1
ATOM 1054 C C . GLN A 1 131 ? -9.176 -4.204 11.308 1.00 86.81 131 GLN A C 1
ATOM 1056 O O . GLN A 1 131 ? -8.062 -4.033 11.806 1.00 86.81 131 GLN A O 1
ATOM 1061 N N . ASP A 1 132 ? -9.355 -4.800 10.127 1.00 83.50 132 ASP A N 1
ATOM 1062 C CA . ASP A 1 132 ? -8.272 -5.342 9.302 1.00 83.50 132 ASP A CA 1
ATOM 1063 C C . ASP A 1 132 ? -7.314 -4.226 8.822 1.00 83.50 132 ASP A C 1
ATOM 1065 O O . ASP A 1 132 ? -6.109 -4.447 8.712 1.00 83.50 132 ASP A O 1
ATOM 1069 N N . SER A 1 133 ? -7.802 -2.993 8.617 1.00 83.81 133 SER A N 1
ATOM 1070 C CA . SER A 1 133 ? -6.968 -1.810 8.328 1.00 83.81 133 SER A CA 1
ATOM 1071 C C . SER A 1 133 ? -6.270 -1.206 9.560 1.00 83.81 133 SER A C 1
ATOM 1073 O O . SER A 1 133 ? -5.598 -0.182 9.436 1.00 83.81 133 SER A O 1
ATOM 1075 N N . GLY A 1 134 ? -6.426 -1.794 10.750 1.00 81.25 134 GLY A N 1
ATOM 1076 C CA . GLY A 1 134 ? -5.785 -1.341 11.989 1.00 81.25 134 GLY A CA 1
ATOM 1077 C C . GLY A 1 134 ? -6.584 -0.320 12.807 1.00 81.25 134 GLY A C 1
ATOM 1078 O O . GLY A 1 134 ? -6.061 0.215 13.786 1.00 81.25 134 GLY A O 1
ATOM 1079 N N . PHE A 1 135 ? -7.848 -0.043 12.464 1.00 84.75 135 PHE A N 1
ATOM 1080 C CA . PHE A 1 135 ? -8.694 0.828 13.280 1.00 84.75 135 PHE A CA 1
ATOM 1081 C C . PHE A 1 135 ? -9.216 0.090 14.513 1.00 84.75 135 PHE A C 1
ATOM 1083 O O . PHE A 1 135 ? -9.772 -1.005 14.436 1.00 84.75 135 PHE A O 1
ATOM 1090 N N . THR A 1 136 ? -9.122 0.745 15.671 1.00 81.69 136 THR A N 1
ATOM 1091 C CA . THR A 1 136 ? -9.856 0.306 16.861 1.00 81.69 136 THR A CA 1
ATOM 1092 C C . THR A 1 136 ? -11.283 0.828 16.774 1.00 81.69 136 THR A C 1
ATOM 1094 O O . THR A 1 136 ? -11.516 2.023 16.952 1.00 81.69 136 THR A O 1
ATOM 1097 N N . VAL A 1 137 ? -12.243 -0.058 16.513 1.00 77.88 137 VAL A N 1
ATOM 1098 C CA . VAL A 1 137 ? -13.663 0.307 16.483 1.00 77.88 137 VAL A CA 1
ATOM 1099 C C . VAL A 1 137 ? -14.307 -0.038 17.822 1.00 77.88 137 VAL A C 1
ATOM 1101 O O . VAL A 1 137 ? -14.304 -1.197 18.233 1.00 77.88 137 VAL A O 1
ATOM 1104 N N . LYS A 1 138 ? -14.856 0.970 18.505 1.00 77.19 138 LYS A N 1
ATOM 1105 C CA . LYS A 1 138 ? -15.708 0.786 19.684 1.00 77.19 138 LYS A CA 1
ATOM 1106 C C . LYS A 1 138 ? -17.162 0.915 19.255 1.00 77.19 138 LYS A C 1
ATOM 1108 O O . LYS A 1 138 ? -17.522 1.896 18.611 1.00 77.19 138 LYS A O 1
ATOM 1113 N N . VAL A 1 139 ? -17.971 -0.080 19.595 1.00 68.44 139 VAL A N 1
ATOM 1114 C CA . VAL A 1 139 ? -19.419 -0.034 19.395 1.00 68.44 139 VAL A CA 1
ATOM 1115 C C . VAL A 1 139 ? -20.026 0.339 20.741 1.00 68.44 139 VAL A C 1
ATOM 1117 O O . VAL A 1 139 ? -20.053 -0.488 21.647 1.00 68.44 139 VAL A O 1
ATOM 1120 N N . ASP A 1 140 ? -20.451 1.591 20.898 1.00 59.69 140 ASP A N 1
ATOM 1121 C CA . ASP A 1 140 ? -21.148 2.016 22.114 1.00 59.69 140 ASP A CA 1
ATOM 1122 C C . ASP A 1 140 ? -22.516 1.312 22.169 1.00 59.69 140 ASP A C 1
ATOM 1124 O O . ASP A 1 140 ? -23.366 1.542 21.307 1.00 59.69 140 ASP A O 1
ATOM 1128 N N . GLY A 1 141 ? -22.723 0.430 23.157 1.00 58.50 141 GLY A N 1
ATOM 1129 C CA . GLY A 1 141 ? -24.008 -0.255 23.376 1.00 58.50 141 GLY A CA 1
ATOM 1130 C C . GLY A 1 141 ? -23.971 -1.772 23.614 1.00 58.50 141 GLY A C 1
ATOM 1131 O O . GLY A 1 141 ? -25.041 -2.381 23.643 1.00 58.50 141 GLY A O 1
ATOM 1132 N N . GLN A 1 142 ? -22.794 -2.379 23.803 1.00 42.75 142 GLN A N 1
ATOM 1133 C CA . GLN A 1 142 ? -22.630 -3.703 24.426 1.00 42.75 142 GLN A CA 1
ATOM 1134 C C . GLN A 1 142 ? -21.727 -3.615 25.652 1.00 42.75 142 GLN A C 1
ATOM 1136 O O . GLN A 1 142 ? -20.742 -2.845 25.596 1.00 42.75 142 GLN A O 1
#

pLDDT: mean 80.92, std 12.02, range [42.75, 96.62]

Secondary structure (DSSP, 8-state):
--HHHHHHHHHHHHHHHHHHHHHHHHHHHHHHHHHHHHHHHHHHH-EEEEEEESSSSSSSS-EEEEEEESSSSSS-EEEEEETTEEEEEEEPPHHHHHHHHHHHHHHHHHHHH-S--SSGGGHHHHHHHHHHTT-----TT-

Foldseek 3Di:
DPPVVVVVVVVVVVVVVVVVVVVVVVVVVVVVVVVVVVVVLCPQQKDWDWDWDLLPDPSPDIDGFIWIGRGRPPWIFTWDQDPNDIDGPGTDDVLVVQLVVLVVVLVVCCVVPNDQDCDDPCNVVSVVSCVSNRDDDDDPDD

Radius of gyration: 28.82 Å; chains: 1; bounding box: 50×22×99 Å

Sequence (142 aa):
MNQGLVLRGITFIALAVAFFVGRQSVFRSIEYKRDQRSLTYYNETFLRKQGVTLLYGDGKTPYNYCLWSMDGGKTWYEVDEKDDKFRIIREADPKLISTLEGVDALIRHVEKHGPLTLTGNRAAGDLKLLQDSGFTVKVDGQ